Protein AF-A0A831T1G2-F1 (afdb_monomer)

Nearest PDB structures (foldseek):
  2hsb-assembly1_A  TM=7.141E-01  e=9.769E-02  Archaeoglobus fulgidus
  8zah-assembly2_B  TM=4.364E-01  e=3.122E+00  Campylobacter jejuni
  8zak-assembly1_A  TM=3.354E-01  e=1.797E+00  Campylobacter jejuni
  3uun-assembly3_B  TM=2.481E-01  e=8.104E+00  Homo sapiens

Secondary structure (DSSP, 8-state):
-HHHHHHTT-TT----HHHHHHHHHHHHHHHHHHHHHHHH-TT----STTHHHHHHHHHHH-SSHHHHHHHHHHHHHHHHHHHHHH-S--TTHHHHHHHHHHHHHHHHHHHT--

Solvent-accessible surface area (backbone atoms only — not comparable to full-atom values): 6361 Å² total; per-residue (Å²): 110,44,49,60,41,32,75,72,65,39,84,87,39,75,50,56,67,66,60,52,42,31,48,48,32,41,52,40,43,50,54,38,47,56,54,51,37,47,72,76,34,74,90,54,77,74,70,70,99,53,30,72,54,52,51,30,52,52,26,49,70,41,89,50,65,69,44,22,52,50,16,54,51,51,51,52,45,52,53,54,27,50,45,48,75,69,46,96,74,67,88,64,47,72,59,53,29,52,54,44,50,53,51,34,53,55,48,49,54,53,65,74,71,112

Foldseek 3Di:
DLVVCVVVPNPPRDDDPLLVLLVLLQVLLVVLQVLLQCLQCVPDQQDDDCSLVVSLVSLCPDPDPLSNVLSVLSVVSVVLNCCSPPPPDDPPSVVSSVVSNVSSVVSSVSSVVD

Sequence (114 aa):
MKLAKQLAGDKSAHSSEEAKLRSAVSRAYYAAFHKAQKVVFPDRLPEGFGSHREVIDELQRSDDPSRRQIGVEMNRLQGDRKKADYYDSINNLPRMAQDVLISVEELISNLSRL

Radius of gyration: 15.44 Å; Cα contacts (8 Å, |Δi|>4): 104; chains: 1; bounding box: 34×30×40 Å

pLDDT: mean 95.54, std 4.89, range [64.62, 98.75]

Mean predicted aligned error: 3.08 Å

Structure (mmCIF, N/CA/C/O backbone):
data_AF-A0A831T1G2-F1
#
_entry.id   AF-A0A831T1G2-F1
#
loop_
_atom_site.group_PDB
_atom_site.id
_atom_site.type_symbol
_atom_site.label_atom_id
_atom_site.label_alt_id
_atom_site.label_comp_id
_atom_site.label_asym_id
_atom_site.label_entity_id
_atom_site.label_seq_id
_atom_site.pdbx_PDB_ins_code
_atom_site.Cartn_x
_atom_site.Cartn_y
_atom_site.Cartn_z
_atom_site.occupancy
_atom_site.B_iso_or_equiv
_atom_site.auth_seq_id
_atom_site.auth_comp_id
_atom_site.auth_asym_id
_atom_site.auth_atom_id
_atom_site.pdbx_PDB_model_num
ATOM 1 N N . MET A 1 1 ? -16.998 5.908 10.040 1.00 86.62 1 MET A N 1
ATOM 2 C CA . MET A 1 1 ? -17.211 7.358 10.288 1.00 86.62 1 MET A CA 1
ATOM 3 C C . MET A 1 1 ? -16.341 7.966 11.392 1.00 86.62 1 MET A C 1
ATOM 5 O O . MET A 1 1 ? -15.791 9.027 11.138 1.00 86.62 1 MET A O 1
ATOM 9 N N . LYS A 1 2 ? -16.170 7.358 12.582 1.00 96.06 2 LYS A N 1
ATOM 10 C CA . LYS A 1 2 ? -15.369 7.973 13.671 1.00 96.06 2 LYS A CA 1
ATOM 11 C C . LYS A 1 2 ? -13.921 8.295 13.273 1.00 96.06 2 LYS A C 1
ATOM 13 O O . LYS A 1 2 ? -13.479 9.412 13.489 1.00 96.06 2 LYS A O 1
ATOM 18 N N . LEU A 1 3 ? -13.227 7.361 12.616 1.00 96.00 3 LEU A N 1
ATOM 19 C CA . LEU A 1 3 ? -11.870 7.614 12.117 1.00 96.00 3 LEU A CA 1
ATOM 20 C C . LEU A 1 3 ? -11.812 8.754 11.101 1.00 96.00 3 LEU A C 1
ATOM 22 O O . LEU A 1 3 ? -10.943 9.604 11.206 1.00 96.00 3 LEU A O 1
ATOM 26 N N . ALA A 1 4 ? -12.753 8.805 10.158 1.00 96.38 4 ALA A N 1
ATOM 27 C CA . ALA A 1 4 ? -12.798 9.881 9.171 1.00 96.38 4 ALA A CA 1
ATOM 28 C C . ALA A 1 4 ? -12.955 11.260 9.836 1.00 96.38 4 ALA A C 1
ATOM 30 O O . ALA A 1 4 ? -12.232 12.184 9.486 1.00 96.38 4 ALA A O 1
ATOM 31 N N . LYS A 1 5 ? -13.836 11.380 10.841 1.00 97.56 5 LYS A N 1
ATOM 32 C CA . LYS A 1 5 ? -13.984 12.613 11.634 1.00 97.56 5 LYS A CA 1
ATOM 33 C C . LYS A 1 5 ? -12.693 12.970 12.373 1.00 97.56 5 LYS A C 1
ATOM 35 O O . LYS A 1 5 ? -12.247 14.109 12.301 1.00 97.56 5 LYS A O 1
ATOM 40 N N . GLN A 1 6 ? -12.068 11.982 13.015 1.00 96.69 6 GLN A N 1
ATOM 41 C CA . GLN A 1 6 ? -10.814 12.174 13.741 1.00 96.69 6 GLN A CA 1
ATOM 42 C C . GLN A 1 6 ? -9.686 12.661 12.815 1.00 96.69 6 GLN A C 1
ATOM 44 O O . GLN A 1 6 ? -8.994 13.619 13.143 1.00 96.69 6 GLN A O 1
ATOM 49 N N . LEU A 1 7 ? -9.527 12.049 11.635 1.00 95.19 7 LEU A N 1
ATOM 50 C CA . LEU A 1 7 ? -8.547 12.467 10.624 1.00 95.19 7 LEU A CA 1
ATOM 51 C C . LEU A 1 7 ? -8.857 13.853 10.032 1.00 95.19 7 LEU A C 1
ATOM 53 O O . LEU A 1 7 ? -7.938 14.551 9.619 1.00 95.19 7 LEU A O 1
ATOM 57 N N . ALA A 1 8 ? -10.126 14.268 10.021 1.00 96.88 8 ALA A N 1
ATOM 58 C CA . ALA A 1 8 ? -10.557 15.606 9.616 1.00 96.88 8 ALA A CA 1
ATOM 59 C C . ALA A 1 8 ? -10.402 16.672 10.725 1.00 96.88 8 ALA A C 1
ATOM 61 O O . ALA A 1 8 ? -10.808 17.815 10.531 1.00 96.88 8 ALA A O 1
ATOM 62 N N . GLY A 1 9 ? -9.824 16.319 11.880 1.00 95.69 9 GLY A N 1
ATOM 63 C CA . GLY A 1 9 ? -9.513 17.254 12.967 1.00 95.69 9 GLY A CA 1
ATOM 64 C C . GLY A 1 9 ? -10.533 17.303 14.108 1.00 95.69 9 GLY A C 1
ATOM 65 O O . GLY A 1 9 ? -10.336 18.065 15.056 1.00 95.69 9 GLY A O 1
ATOM 66 N N . ASP A 1 10 ? -11.589 16.485 14.076 1.00 96.06 10 ASP A N 1
ATOM 67 C CA . ASP A 1 10 ? -12.520 16.359 15.201 1.00 96.06 10 ASP A CA 1
ATOM 68 C C . ASP A 1 10 ? -11.856 15.604 16.362 1.00 96.06 10 ASP A C 1
ATOM 70 O O . ASP A 1 10 ? -11.806 14.372 16.395 1.00 96.06 10 ASP A O 1
ATOM 74 N N . LYS A 1 11 ? -11.358 16.361 17.342 1.00 92.25 11 LYS A N 1
ATOM 75 C CA . LYS A 1 11 ? -10.682 15.825 18.533 1.00 92.25 11 LYS A CA 1
ATOM 76 C C . LYS A 1 11 ? -11.611 15.034 19.461 1.00 92.25 11 LYS A C 1
ATOM 78 O O . LYS A 1 11 ? -11.111 14.311 20.316 1.00 92.25 11 LYS A O 1
ATOM 83 N N . SER A 1 12 ? -12.932 15.163 19.308 1.00 93.25 12 SER A N 1
ATOM 84 C CA . SER A 1 12 ? -13.921 14.414 20.097 1.00 93.25 12 SER A CA 1
ATOM 85 C C . SER A 1 12 ? -14.221 13.027 19.514 1.00 93.25 12 SER A C 1
ATOM 87 O O . SER A 1 12 ? -14.812 12.168 20.174 1.00 93.25 12 SER A O 1
ATOM 89 N N . ALA A 1 13 ? -13.806 12.773 18.269 1.00 91.81 13 ALA A N 1
ATOM 90 C CA . ALA A 1 13 ? -14.012 11.494 17.619 1.00 91.81 13 ALA A CA 1
ATOM 91 C C . ALA A 1 13 ? -12.940 10.479 18.046 1.00 91.81 13 ALA A C 1
ATOM 93 O O . ALA A 1 13 ? -11.758 10.625 17.745 1.00 91.81 13 ALA A O 1
ATOM 94 N N . HIS A 1 14 ? -13.373 9.389 18.681 1.00 93.06 14 HIS A N 1
ATOM 95 C CA . HIS A 1 14 ? -12.498 8.277 19.056 1.00 93.06 14 HIS A CA 1
ATOM 96 C C . HIS A 1 14 ? -12.697 7.089 18.112 1.00 93.06 14 HIS A C 1
ATOM 98 O O . HIS A 1 14 ? -13.722 6.400 18.154 1.00 93.06 14 HIS A O 1
ATOM 104 N N . SER A 1 15 ? -11.732 6.861 17.222 1.00 94.00 15 SER A N 1
ATOM 105 C CA . SER A 1 15 ? -11.707 5.679 16.355 1.00 94.00 15 SER A CA 1
ATOM 106 C C . SER A 1 15 ? -11.207 4.429 17.076 1.00 94.00 15 SER A C 1
ATOM 108 O O . SER A 1 15 ? -10.370 4.510 17.975 1.00 94.00 15 SER A O 1
ATOM 110 N N . SER A 1 16 ? -11.717 3.264 16.666 1.00 95.69 16 SER A N 1
ATOM 111 C CA . SER A 1 16 ? -11.171 1.982 17.109 1.00 95.69 16 SER A CA 1
ATOM 112 C C . SER A 1 16 ? -9.778 1.764 16.527 1.00 95.69 16 SER A C 1
ATOM 114 O O . SER A 1 16 ? -9.447 2.279 15.456 1.00 95.69 16 SER A O 1
ATOM 116 N N . GLU A 1 17 ? -8.980 0.957 17.219 1.00 96.25 17 GLU A N 1
ATOM 117 C CA . GLU A 1 17 ? -7.644 0.597 16.751 1.00 96.25 17 GLU A CA 1
ATOM 118 C C . GLU A 1 17 ? -7.692 -0.150 15.415 1.00 96.25 17 GLU A C 1
ATOM 120 O O . GLU A 1 17 ? -6.957 0.178 14.489 1.00 96.25 17 GLU A O 1
ATOM 125 N N . GLU A 1 18 ? -8.657 -1.057 15.254 1.00 97.06 18 GLU A N 1
ATOM 126 C CA . GLU A 1 18 ? -8.902 -1.748 13.989 1.00 97.06 18 GLU A CA 1
ATOM 127 C C . GLU A 1 18 ? -9.112 -0.779 12.816 1.00 97.06 18 GLU A C 1
ATOM 129 O O . GLU A 1 18 ? -8.509 -0.953 11.756 1.00 97.06 18 GLU A O 1
ATOM 134 N N . ALA A 1 19 ? -9.930 0.265 12.995 1.00 97.06 19 ALA A N 1
ATOM 135 C CA . ALA A 1 19 ? -10.191 1.223 11.927 1.00 97.06 19 ALA A CA 1
ATOM 136 C C . ALA A 1 19 ? -8.906 1.947 11.501 1.00 97.06 19 ALA A C 1
ATOM 138 O O . ALA A 1 19 ? -8.689 2.157 10.302 1.00 97.06 19 ALA A O 1
ATOM 139 N N . LYS A 1 20 ? -8.059 2.326 12.471 1.00 98.12 20 LYS A N 1
ATOM 140 C CA . LYS A 1 20 ? -6.772 2.985 12.207 1.00 98.12 20 LYS A CA 1
ATOM 141 C C . LYS A 1 20 ? -5.835 2.058 11.443 1.00 98.12 20 LYS A C 1
ATOM 143 O O . LYS A 1 20 ? -5.308 2.469 10.417 1.00 98.12 20 LYS A O 1
ATOM 148 N N . LEU A 1 21 ? -5.680 0.815 11.902 1.00 98.56 21 LEU A N 1
ATOM 149 C CA . LEU A 1 21 ? -4.777 -0.167 11.301 1.00 98.56 21 LEU A CA 1
ATOM 150 C C . LEU A 1 21 ? -5.199 -0.539 9.873 1.00 98.56 21 LEU A C 1
ATOM 152 O O . LEU A 1 21 ? -4.367 -0.507 8.969 1.00 98.56 21 LEU A O 1
ATOM 156 N N . ARG A 1 22 ? -6.494 -0.799 9.634 1.00 98.44 22 ARG A N 1
ATOM 157 C CA . ARG A 1 22 ? -7.018 -1.028 8.273 1.00 98.44 22 ARG A CA 1
ATOM 158 C C . ARG A 1 22 ? -6.744 0.169 7.368 1.00 98.44 22 ARG A C 1
ATOM 160 O O . ARG A 1 22 ? -6.251 0.008 6.257 1.00 98.44 22 ARG A O 1
ATOM 167 N N . SER A 1 23 ? -6.996 1.379 7.867 1.00 98.19 23 SER A N 1
ATOM 168 C CA . SER A 1 23 ? -6.739 2.596 7.093 1.00 98.19 23 SER A CA 1
ATOM 169 C C . SER A 1 23 ? -5.252 2.814 6.823 1.00 98.19 23 SER A C 1
ATOM 171 O O . SER A 1 23 ? -4.911 3.268 5.735 1.00 98.19 23 SER A O 1
ATOM 173 N N . ALA A 1 24 ? -4.368 2.478 7.767 1.00 98.44 24 ALA A N 1
ATOM 174 C CA . ALA A 1 24 ? -2.923 2.546 7.577 1.00 98.44 24 ALA A CA 1
ATOM 175 C C . ALA A 1 24 ? -2.471 1.621 6.438 1.00 98.44 24 ALA A C 1
ATOM 177 O O . ALA A 1 24 ? -1.796 2.091 5.525 1.00 98.44 24 ALA A O 1
ATOM 178 N N . VAL A 1 25 ? -2.928 0.360 6.425 1.00 98.75 25 VAL A N 1
ATOM 179 C CA . VAL A 1 25 ? -2.653 -0.598 5.337 1.00 98.75 25 VAL A CA 1
ATOM 180 C C . VAL A 1 25 ? -3.095 -0.034 3.986 1.00 98.75 25 VAL A C 1
ATOM 182 O O . VAL A 1 25 ? -2.306 0.018 3.041 1.00 98.75 25 VAL A O 1
ATOM 185 N N . SER A 1 26 ? -4.338 0.444 3.888 1.00 98.19 26 SER A N 1
ATOM 186 C CA . SER A 1 26 ? -4.871 0.939 2.617 1.00 98.19 26 SER A CA 1
ATOM 187 C C . SER A 1 26 ? -4.138 2.189 2.133 1.00 98.19 26 SER A C 1
ATOM 189 O O . SER A 1 26 ? -3.799 2.287 0.954 1.00 98.19 26 SER A O 1
ATOM 191 N N . ARG A 1 27 ? -3.841 3.141 3.026 1.00 98.31 27 ARG A N 1
ATOM 192 C CA . ARG A 1 27 ? -3.121 4.373 2.664 1.00 98.31 27 ARG A CA 1
ATOM 193 C C . ARG A 1 27 ? -1.668 4.111 2.280 1.00 98.31 27 ARG A C 1
ATOM 195 O O . ARG A 1 27 ? -1.213 4.707 1.306 1.00 98.31 27 ARG A O 1
ATOM 202 N N . ALA A 1 28 ? -0.987 3.199 2.969 1.00 98.56 28 ALA A N 1
ATOM 203 C CA . ALA A 1 28 ? 0.365 2.779 2.615 1.00 98.56 28 ALA A CA 1
ATOM 204 C C . ALA A 1 28 ? 0.397 2.138 1.216 1.00 98.56 28 ALA A C 1
ATOM 206 O O . ALA A 1 28 ? 1.187 2.545 0.364 1.00 98.56 28 ALA A O 1
ATOM 207 N N . TYR A 1 29 ? -0.539 1.228 0.921 1.00 98.50 29 TYR A N 1
ATOM 208 C CA . TYR A 1 29 ? -0.662 0.641 -0.415 1.00 98.50 29 TYR A CA 1
ATOM 209 C C . TYR A 1 29 ? -0.871 1.695 -1.510 1.00 98.50 29 TYR A C 1
ATOM 211 O O . TYR A 1 29 ? -0.211 1.642 -2.546 1.00 98.50 29 TYR A O 1
ATOM 219 N N . TYR A 1 30 ? -1.773 2.663 -1.307 1.00 97.81 30 TYR A N 1
ATOM 220 C CA . TYR A 1 30 ? -2.000 3.704 -2.313 1.00 97.81 30 TYR A CA 1
ATOM 221 C C . TYR A 1 30 ? -0.768 4.594 -2.522 1.00 97.81 30 TYR A C 1
ATOM 223 O O . TYR A 1 30 ? -0.497 4.975 -3.659 1.00 97.81 30 TYR A O 1
ATOM 231 N N . ALA A 1 31 ? 0.009 4.882 -1.473 1.00 97.81 31 ALA A N 1
ATOM 232 C CA . ALA A 1 31 ? 1.270 5.609 -1.609 1.00 97.81 31 ALA A CA 1
ATOM 233 C C . ALA A 1 31 ? 2.270 4.851 -2.504 1.00 97.81 31 ALA A C 1
ATOM 235 O O . ALA A 1 31 ? 2.792 5.426 -3.463 1.00 97.81 31 ALA A O 1
ATOM 236 N N . ALA A 1 32 ? 2.466 3.550 -2.253 1.00 97.94 32 ALA A N 1
ATOM 237 C CA . ALA A 1 32 ? 3.295 2.688 -3.098 1.00 97.94 32 ALA A CA 1
ATOM 238 C C . ALA A 1 32 ? 2.765 2.615 -4.539 1.00 97.94 32 ALA A C 1
ATOM 240 O O . ALA A 1 32 ? 3.526 2.782 -5.492 1.00 97.94 32 ALA A O 1
ATOM 241 N N . PHE A 1 33 ? 1.452 2.438 -4.710 1.00 97.19 33 PHE A N 1
ATOM 242 C CA . PHE A 1 33 ? 0.814 2.362 -6.022 1.00 97.19 33 PHE A CA 1
ATOM 243 C C . PHE A 1 33 ? 1.016 3.626 -6.852 1.00 97.19 33 PHE A C 1
ATOM 245 O O . PHE A 1 33 ? 1.425 3.518 -8.002 1.00 97.19 33 PHE A O 1
ATOM 252 N N . HIS A 1 34 ? 0.780 4.813 -6.293 1.00 95.50 34 HIS A N 1
ATOM 253 C CA . HIS A 1 34 ? 0.967 6.058 -7.040 1.00 95.50 34 HIS A CA 1
ATOM 254 C C . HIS A 1 34 ? 2.428 6.277 -7.439 1.00 95.50 34 HIS A C 1
ATOM 256 O O . HIS A 1 34 ? 2.704 6.729 -8.551 1.00 95.50 34 HIS A O 1
ATOM 262 N N . LYS A 1 35 ? 3.377 5.915 -6.566 1.00 96.50 35 LYS A N 1
ATOM 263 C CA . LYS A 1 35 ? 4.804 5.976 -6.897 1.00 96.50 35 LYS A CA 1
ATOM 264 C C . LYS A 1 35 ? 5.150 5.002 -8.029 1.00 96.50 35 LYS A C 1
ATOM 266 O O . LYS A 1 35 ? 5.779 5.418 -8.997 1.00 96.50 35 LYS A O 1
ATOM 271 N N . ALA A 1 36 ? 4.702 3.750 -7.938 1.00 96.50 36 ALA A N 1
ATOM 272 C CA . ALA A 1 36 ? 4.914 2.731 -8.965 1.00 96.50 36 ALA A CA 1
ATOM 273 C C . ALA A 1 36 ? 4.284 3.137 -10.304 1.00 96.50 36 ALA A C 1
ATOM 275 O O . ALA A 1 36 ? 4.947 3.094 -11.334 1.00 96.50 36 ALA A O 1
ATOM 276 N N . GLN A 1 37 ? 3.035 3.607 -10.285 1.00 95.75 37 GLN A N 1
ATOM 277 C CA . GLN A 1 37 ? 2.316 4.084 -11.464 1.00 95.75 37 GLN A CA 1
ATOM 278 C C . GLN A 1 37 ? 3.105 5.171 -12.195 1.00 95.75 37 GLN A C 1
ATOM 280 O O . GLN A 1 37 ? 3.246 5.090 -13.407 1.00 95.75 37 GLN A O 1
ATOM 285 N N . LYS A 1 38 ? 3.667 6.145 -11.467 1.00 94.25 38 LYS A N 1
ATOM 286 C CA . LYS A 1 38 ? 4.462 7.226 -12.064 1.00 94.25 38 LYS A CA 1
ATOM 287 C C . LYS A 1 38 ? 5.775 6.739 -12.688 1.00 94.25 38 LYS A C 1
ATOM 289 O O . LYS A 1 38 ? 6.227 7.323 -13.665 1.00 94.25 38 LYS A O 1
ATOM 294 N N . VAL A 1 39 ? 6.395 5.702 -12.123 1.00 94.31 39 VAL A N 1
ATOM 295 C CA . VAL A 1 39 ? 7.622 5.096 -12.675 1.00 94.31 39 VAL A CA 1
ATOM 296 C C . VAL A 1 39 ? 7.322 4.299 -13.943 1.00 94.31 39 VAL A C 1
ATOM 298 O O . VAL A 1 39 ? 8.090 4.335 -14.899 1.00 94.31 39 VAL A O 1
ATOM 301 N N . VAL A 1 40 ? 6.209 3.570 -13.944 1.00 94.81 40 VAL A N 1
ATOM 302 C CA . VAL A 1 40 ? 5.829 2.666 -15.032 1.00 94.81 40 VAL A CA 1
ATOM 303 C C . VAL A 1 40 ? 5.188 3.419 -16.200 1.00 94.81 40 VAL A C 1
ATOM 305 O O . VAL A 1 40 ? 5.471 3.135 -17.360 1.00 94.81 40 VAL A O 1
ATOM 308 N N . PHE A 1 41 ? 4.341 4.398 -15.896 1.00 94.44 41 PHE A N 1
ATOM 309 C CA . PHE A 1 41 ? 3.585 5.183 -16.865 1.00 94.44 41 PHE A CA 1
ATOM 310 C C . PHE A 1 41 ? 3.803 6.681 -16.599 1.00 94.44 41 PHE A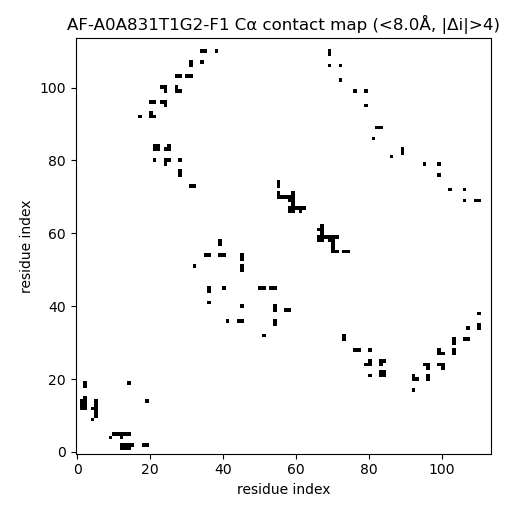 C 1
ATOM 312 O O . PHE A 1 41 ? 2.920 7.351 -16.066 1.00 94.44 41 PHE A O 1
ATOM 319 N N . PRO A 1 42 ? 4.983 7.232 -16.938 1.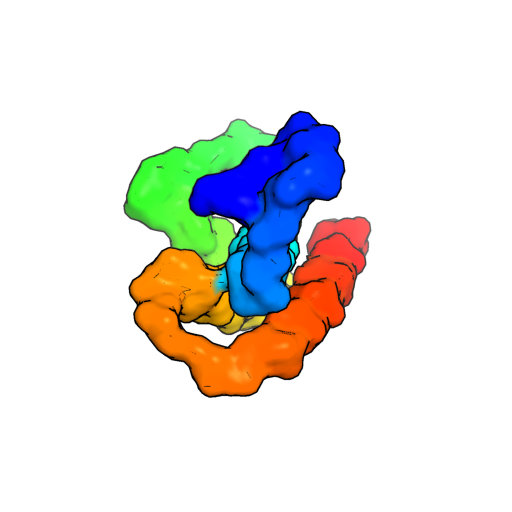00 92.75 42 PRO A N 1
ATOM 320 C CA . PRO A 1 42 ? 5.284 8.642 -16.684 1.00 92.75 42 PRO A CA 1
ATOM 321 C C . PRO A 1 42 ? 4.374 9.596 -17.473 1.00 92.75 42 PRO A C 1
ATOM 323 O O . PRO A 1 42 ? 4.051 10.676 -16.980 1.00 92.75 42 PRO A O 1
ATOM 326 N N . ASP A 1 43 ? 3.920 9.168 -18.655 1.00 93.31 43 ASP A N 1
ATOM 327 C CA . ASP A 1 43 ? 3.191 10.011 -19.610 1.00 93.31 43 ASP A CA 1
ATOM 328 C C . ASP A 1 43 ? 1.679 9.742 -19.649 1.00 93.31 43 ASP A C 1
ATOM 330 O O . ASP A 1 43 ? 0.951 10.377 -20.412 1.00 93.31 43 ASP A O 1
ATOM 334 N N . ARG A 1 44 ? 1.176 8.788 -18.854 1.00 90.94 44 ARG A N 1
ATOM 335 C CA . ARG A 1 44 ? -0.260 8.478 -18.803 1.00 90.94 44 ARG A CA 1
ATOM 336 C C . ARG A 1 44 ? -0.694 7.941 -17.452 1.00 90.94 44 ARG A C 1
ATOM 338 O O . ARG A 1 44 ? 0.081 7.330 -16.727 1.00 90.94 44 ARG A O 1
ATOM 345 N N . LEU A 1 45 ? -1.981 8.077 -17.160 1.00 86.50 45 LEU A N 1
ATOM 346 C CA . LEU A 1 45 ? -2.603 7.433 -16.012 1.00 86.50 45 LEU A CA 1
ATOM 347 C C . LEU A 1 45 ? -3.408 6.223 -16.495 1.00 86.50 45 LEU A C 1
ATOM 349 O O . LEU A 1 45 ? -4.329 6.385 -17.289 1.00 86.50 45 LEU A O 1
ATOM 353 N N . PRO A 1 46 ? -3.076 5.002 -16.046 1.00 82.19 46 PRO A N 1
ATOM 354 C CA . PRO A 1 46 ? -3.981 3.867 -16.148 1.00 82.19 46 PRO A CA 1
ATOM 355 C C . PRO A 1 46 ? -5.330 4.194 -15.502 1.00 82.19 46 PRO A C 1
ATOM 357 O O . PRO A 1 46 ? -5.393 4.481 -14.302 1.00 82.19 46 PRO A O 1
ATOM 360 N N . GLU A 1 47 ? -6.403 4.133 -16.284 1.00 79.19 47 GLU A N 1
ATOM 361 C CA . GLU A 1 47 ? -7.764 4.438 -15.843 1.00 79.19 47 GLU A CA 1
ATOM 362 C C . GLU A 1 47 ? -8.646 3.183 -15.810 1.00 79.19 47 GLU A C 1
ATOM 364 O O . GLU A 1 47 ? -8.399 2.189 -16.491 1.00 79.19 47 GLU A O 1
ATOM 369 N N . GLY A 1 48 ? -9.704 3.235 -15.000 1.00 78.62 48 GLY A N 1
ATOM 370 C CA . GLY A 1 48 ? -10.740 2.205 -14.963 1.00 78.62 48 GLY A CA 1
ATOM 371 C C . GLY A 1 48 ? -10.444 0.984 -14.086 1.00 78.62 48 GLY A C 1
ATOM 372 O O . GLY A 1 48 ? -9.450 0.893 -13.356 1.00 78.62 48 GLY A O 1
ATOM 373 N N . PHE A 1 49 ? -11.382 0.034 -14.134 1.00 64.62 49 PHE A N 1
ATOM 374 C CA . PHE A 1 49 ? -11.331 -1.223 -13.392 1.00 64.62 49 PHE A CA 1
ATOM 375 C C . PHE A 1 49 ? -10.211 -2.115 -13.946 1.00 64.62 49 PHE A C 1
ATOM 377 O O . PHE A 1 49 ? -10.414 -2.875 -14.883 1.00 64.62 49 PHE A O 1
ATOM 384 N N . GLY A 1 50 ? -9.012 -2.011 -13.372 1.00 80.25 50 GLY A N 1
ATOM 385 C CA . GLY A 1 50 ? -7.847 -2.789 -13.813 1.00 80.25 50 GLY A CA 1
ATOM 386 C C . GLY A 1 50 ? -6.517 -2.049 -13.719 1.00 80.25 50 GLY A C 1
ATOM 387 O O . GLY A 1 50 ? -5.477 -2.702 -13.706 1.00 80.25 50 GLY A O 1
ATOM 388 N N . SER A 1 51 ? -6.545 -0.726 -13.543 1.00 86.81 51 SER A N 1
ATOM 389 C CA . SER A 1 51 ? -5.357 0.139 -13.455 1.00 86.81 51 SER A CA 1
ATOM 390 C C . SER A 1 51 ? -4.288 -0.367 -12.478 1.00 86.81 51 SER A C 1
ATOM 392 O O . SER A 1 51 ? -3.096 -0.360 -12.779 1.00 86.81 51 SER A O 1
ATOM 394 N N . HIS A 1 52 ? -4.703 -0.888 -11.320 1.00 94.56 52 HIS A N 1
ATOM 395 C CA . HIS A 1 52 ? -3.780 -1.466 -10.344 1.00 94.56 52 HIS A CA 1
ATOM 396 C C . HIS A 1 52 ? -3.069 -2.724 -10.845 1.00 94.56 52 HIS A C 1
ATOM 398 O O . HIS A 1 52 ? -1.894 -2.918 -10.548 1.00 94.56 52 HIS A O 1
ATOM 404 N N . ARG A 1 53 ? -3.786 -3.593 -11.565 1.00 95.38 53 ARG A N 1
ATOM 405 C CA . ARG A 1 53 ? -3.217 -4.822 -12.122 1.00 95.38 53 ARG A CA 1
ATOM 406 C C . ARG A 1 53 ? -2.271 -4.501 -13.267 1.00 95.38 53 ARG A C 1
ATOM 408 O O . ARG A 1 53 ? -1.213 -5.098 -13.336 1.00 95.38 53 ARG A O 1
ATOM 415 N N . GLU A 1 54 ? -2.616 -3.529 -14.102 1.00 96.12 54 GLU A N 1
ATOM 416 C CA . GLU A 1 54 ? -1.775 -3.097 -15.218 1.00 96.12 54 GLU A CA 1
ATOM 417 C C . GLU A 1 54 ? -0.385 -2.632 -14.750 1.00 96.12 54 GLU A C 1
ATOM 419 O O . GLU A 1 54 ? 0.619 -3.112 -15.263 1.00 96.12 54 GLU A O 1
ATOM 424 N N . VAL A 1 55 ? -0.313 -1.780 -13.717 1.00 96.69 55 VAL A N 1
ATOM 425 C CA . VAL A 1 55 ? 0.971 -1.336 -13.130 1.00 96.69 55 VAL A CA 1
ATOM 426 C C . VAL A 1 55 ? 1.789 -2.513 -12.588 1.00 96.69 55 VAL A C 1
ATOM 428 O O . VAL A 1 55 ? 3.004 -2.558 -12.762 1.00 96.69 55 VAL A O 1
ATOM 431 N N . ILE A 1 56 ? 1.132 -3.463 -11.918 1.00 97.69 56 ILE A N 1
ATOM 432 C CA . ILE A 1 56 ? 1.791 -4.637 -11.326 1.00 97.69 56 ILE A CA 1
ATOM 433 C C . ILE A 1 56 ? 2.321 -5.569 -12.416 1.00 97.69 56 ILE A C 1
ATOM 435 O O . ILE A 1 56 ? 3.473 -5.992 -12.351 1.00 97.69 56 ILE A O 1
ATOM 439 N N . ASP A 1 57 ? 1.491 -5.871 -13.408 1.00 97.25 57 ASP A N 1
ATOM 440 C CA . ASP A 1 57 ? 1.828 -6.743 -14.526 1.00 97.25 57 ASP A CA 1
ATOM 441 C C . ASP A 1 57 ? 3.018 -6.182 -15.322 1.00 97.25 57 ASP A C 1
ATOM 443 O O . ASP A 1 57 ? 3.914 -6.937 -15.693 1.00 97.25 57 ASP A O 1
ATOM 447 N N . GLU A 1 58 ? 3.060 -4.868 -15.547 1.00 97.00 58 GLU A N 1
ATOM 448 C CA . GLU A 1 58 ? 4.166 -4.210 -16.251 1.00 97.00 58 GLU A CA 1
ATOM 449 C C . GLU A 1 58 ? 5.488 -4.321 -15.474 1.00 97.00 58 GLU A C 1
ATOM 451 O O . GLU A 1 58 ? 6.520 -4.688 -16.034 1.00 97.00 58 GLU A O 1
ATOM 456 N N . LEU A 1 59 ? 5.457 -4.116 -14.152 1.00 97.38 59 LEU A N 1
ATOM 457 C CA . LEU A 1 59 ? 6.628 -4.342 -13.297 1.00 97.38 59 LEU A CA 1
ATOM 458 C C . LEU A 1 59 ? 7.093 -5.804 -13.332 1.00 97.38 59 LEU A C 1
ATOM 460 O O . LEU A 1 59 ? 8.290 -6.067 -13.416 1.00 97.38 59 LEU A O 1
ATOM 464 N N . GLN A 1 60 ? 6.162 -6.760 -13.290 1.00 98.19 60 GLN A N 1
ATOM 465 C CA . GLN A 1 60 ? 6.472 -8.194 -13.280 1.00 98.19 60 GLN A CA 1
ATOM 466 C C . GLN A 1 60 ? 7.017 -8.717 -14.615 1.00 98.19 60 GLN A C 1
ATOM 468 O O . GLN A 1 60 ? 7.772 -9.690 -14.614 1.00 98.19 60 GLN A O 1
ATOM 473 N N . ARG A 1 61 ? 6.651 -8.092 -15.740 1.00 97.81 61 ARG A N 1
ATOM 474 C CA . ARG A 1 61 ? 7.133 -8.458 -17.083 1.00 97.81 61 ARG A CA 1
ATOM 475 C C . ARG A 1 61 ? 8.452 -7.790 -17.471 1.00 97.81 61 ARG A C 1
ATOM 477 O O . ARG A 1 61 ? 9.023 -8.161 -18.488 1.00 97.81 61 ARG A O 1
ATOM 484 N N . SER A 1 62 ? 8.938 -6.838 -16.678 1.00 97.00 62 SER A N 1
ATOM 485 C CA . SER A 1 62 ? 10.194 -6.130 -16.930 1.00 97.00 62 SER A CA 1
ATOM 486 C C . SER A 1 62 ? 11.406 -7.071 -17.002 1.00 97.00 62 SER A C 1
ATOM 488 O O . SER A 1 62 ? 11.540 -7.989 -16.191 1.00 97.00 62 SER A O 1
ATOM 490 N N . ASP A 1 6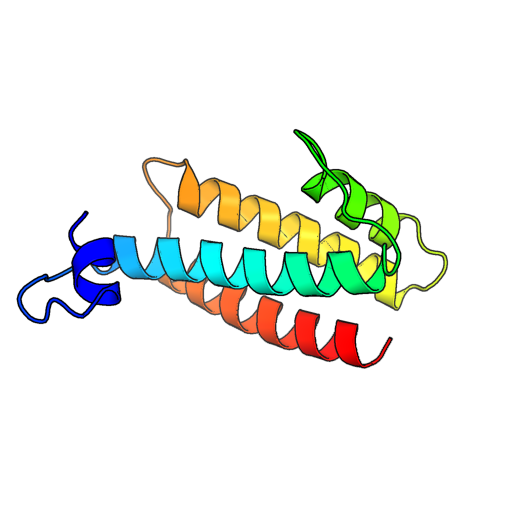3 ? 12.359 -6.786 -17.893 1.00 97.00 63 ASP A N 1
ATOM 491 C CA . ASP A 1 63 ? 13.645 -7.497 -17.955 1.00 97.00 63 ASP A CA 1
ATOM 492 C C . ASP A 1 63 ? 14.577 -7.147 -16.781 1.00 97.00 63 ASP A C 1
ATOM 494 O O . ASP A 1 63 ? 15.395 -7.974 -16.370 1.00 97.00 63 ASP A O 1
ATOM 498 N N . ASP A 1 64 ? 14.396 -5.975 -16.163 1.00 96.50 64 ASP A N 1
ATOM 499 C CA . ASP A 1 64 ? 15.078 -5.589 -14.922 1.00 96.50 64 ASP A CA 1
ATOM 500 C C . ASP A 1 64 ? 14.581 -6.436 -13.724 1.00 96.50 64 ASP A C 1
ATOM 502 O O . ASP A 1 64 ? 13.405 -6.329 -13.346 1.00 96.50 64 ASP A O 1
ATOM 506 N N . PRO A 1 65 ? 15.454 -7.247 -13.086 1.00 96.50 65 PRO A N 1
ATOM 507 C CA . PRO A 1 65 ? 15.104 -8.039 -11.908 1.00 96.50 65 PRO A CA 1
ATOM 508 C C . PRO A 1 65 ? 14.556 -7.210 -10.741 1.00 96.50 65 PRO A C 1
ATOM 510 O O . PRO A 1 65 ? 13.676 -7.684 -10.020 1.00 96.50 65 PRO A O 1
ATOM 513 N N . SER A 1 66 ? 15.034 -5.975 -10.569 1.00 95.88 66 SER A N 1
ATOM 514 C CA . SER A 1 66 ? 14.615 -5.073 -9.491 1.00 95.88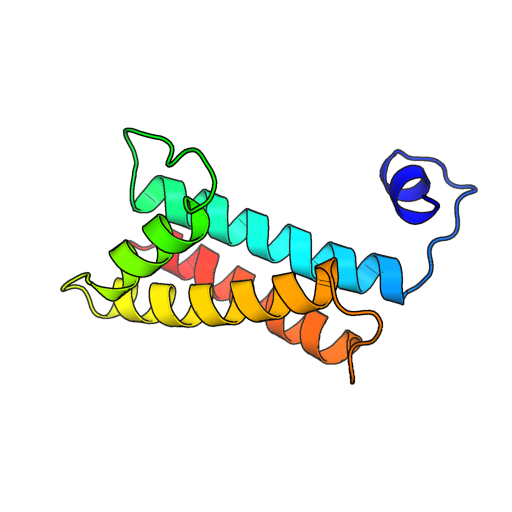 66 SER A CA 1
ATOM 515 C C . SER A 1 66 ? 13.150 -4.680 -9.662 1.00 95.88 66 SER A C 1
ATOM 517 O O . SER A 1 66 ? 12.359 -4.771 -8.722 1.00 95.88 66 SER A O 1
ATOM 519 N N . ARG A 1 67 ? 12.752 -4.327 -10.892 1.00 97.44 67 ARG A N 1
ATOM 520 C CA . ARG A 1 67 ? 11.353 -4.035 -11.240 1.00 97.44 67 ARG A CA 1
ATOM 521 C C . ARG A 1 67 ? 10.453 -5.251 -11.044 1.00 97.44 67 ARG A C 1
ATOM 523 O O . ARG A 1 67 ? 9.383 -5.108 -10.453 1.00 97.44 67 ARG A O 1
ATOM 530 N N . ARG A 1 68 ? 10.899 -6.450 -11.442 1.00 97.75 68 ARG A N 1
ATOM 531 C CA . ARG A 1 68 ? 10.122 -7.683 -11.214 1.00 97.75 68 ARG A CA 1
ATOM 532 C C . ARG A 1 68 ? 9.879 -7.946 -9.737 1.00 97.75 68 ARG A C 1
ATOM 534 O O . ARG A 1 68 ? 8.749 -8.250 -9.356 1.00 97.75 68 ARG A O 1
ATOM 541 N N . GLN A 1 69 ? 10.911 -7.791 -8.908 1.00 97.44 69 GLN A N 1
ATOM 542 C CA . GLN A 1 69 ? 10.793 -7.971 -7.463 1.00 97.44 69 GLN A CA 1
ATOM 543 C C . GLN A 1 69 ? 9.782 -6.988 -6.856 1.00 97.44 69 GLN A C 1
ATOM 545 O O . GLN A 1 69 ? 8.910 -7.401 -6.090 1.00 97.44 69 GLN A O 1
ATOM 550 N N . ILE A 1 70 ? 9.830 -5.717 -7.267 1.00 97.81 70 ILE A N 1
ATOM 551 C CA . ILE A 1 70 ? 8.845 -4.703 -6.862 1.00 97.81 70 ILE A CA 1
ATOM 552 C C . ILE A 1 70 ? 7.433 -5.112 -7.307 1.00 97.81 70 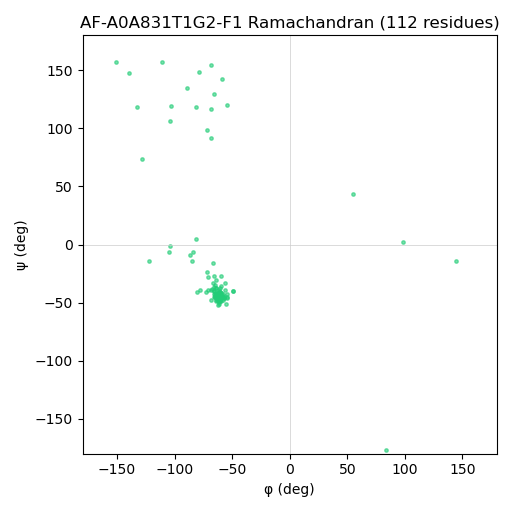ILE A C 1
ATOM 554 O O . ILE A 1 70 ? 6.484 -4.994 -6.535 1.00 97.81 70 ILE A O 1
ATOM 558 N N . GLY A 1 71 ? 7.270 -5.643 -8.521 1.00 97.94 71 GLY A N 1
ATOM 559 C CA . GLY A 1 71 ? 5.985 -6.145 -9.012 1.00 97.94 71 GLY A CA 1
ATOM 560 C C . GLY A 1 71 ? 5.419 -7.305 -8.179 1.00 97.94 71 GLY A C 1
ATOM 561 O O . GLY A 1 71 ? 4.212 -7.365 -7.927 1.00 97.94 71 GLY A O 1
ATOM 562 N N . VAL A 1 72 ? 6.265 -8.226 -7.711 1.00 98.19 72 VAL A N 1
ATOM 563 C CA . VAL A 1 72 ? 5.855 -9.318 -6.805 1.00 98.19 72 VAL A CA 1
ATOM 564 C C . VAL A 1 72 ? 5.394 -8.761 -5.456 1.00 98.19 72 VAL A C 1
ATOM 566 O O . VAL A 1 72 ? 4.332 -9.144 -4.957 1.00 98.19 72 VAL A O 1
ATOM 569 N N . GLU A 1 73 ? 6.148 -7.823 -4.887 1.00 98.06 73 GLU A N 1
ATOM 570 C CA . GLU A 1 73 ? 5.812 -7.194 -3.609 1.00 98.06 73 GLU A CA 1
ATOM 571 C C . GLU A 1 73 ? 4.520 -6.368 -3.691 1.00 98.06 73 GLU A C 1
ATOM 573 O O . GLU A 1 73 ? 3.622 -6.527 -2.862 1.00 98.06 73 GLU A O 1
ATOM 578 N N . MET A 1 74 ? 4.355 -5.572 -4.750 1.00 98.00 74 MET A N 1
ATOM 579 C CA . MET A 1 74 ? 3.129 -4.818 -5.023 1.00 98.00 74 MET A CA 1
ATOM 580 C C . MET A 1 74 ? 1.888 -5.717 -5.091 1.00 98.00 74 MET A C 1
ATOM 582 O O . MET A 1 74 ? 0.819 -5.337 -4.602 1.00 98.00 74 MET A O 1
ATOM 586 N N . ASN A 1 75 ? 2.010 -6.911 -5.680 1.00 98.25 75 ASN A N 1
ATOM 587 C CA . ASN A 1 75 ? 0.911 -7.873 -5.746 1.00 98.25 75 ASN A CA 1
ATOM 588 C C . ASN A 1 75 ? 0.511 -8.376 -4.350 1.00 98.25 75 ASN A C 1
ATOM 590 O O . ASN A 1 75 ? -0.678 -8.442 -4.029 1.00 98.25 75 ASN A O 1
ATOM 594 N N . ARG A 1 76 ? 1.496 -8.661 -3.487 1.00 98.19 76 ARG A N 1
ATOM 595 C CA . ARG A 1 76 ? 1.249 -9.026 -2.085 1.00 98.19 76 ARG A CA 1
ATOM 596 C C . ARG A 1 76 ? 0.551 -7.891 -1.331 1.00 98.19 76 ARG A C 1
ATOM 598 O O . ARG A 1 76 ? -0.494 -8.126 -0.724 1.00 98.19 76 ARG A O 1
ATOM 605 N N . LEU A 1 77 ? 1.068 -6.666 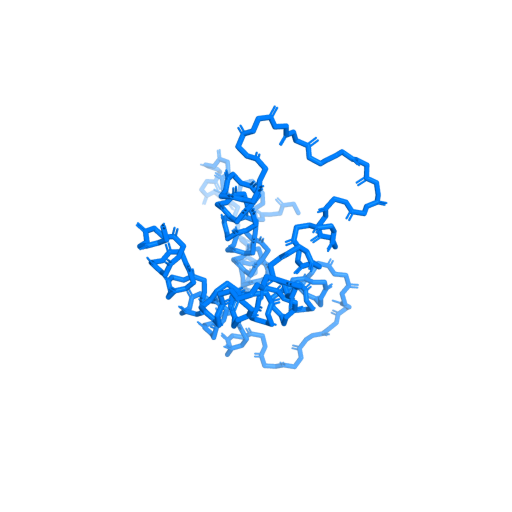-1.435 1.0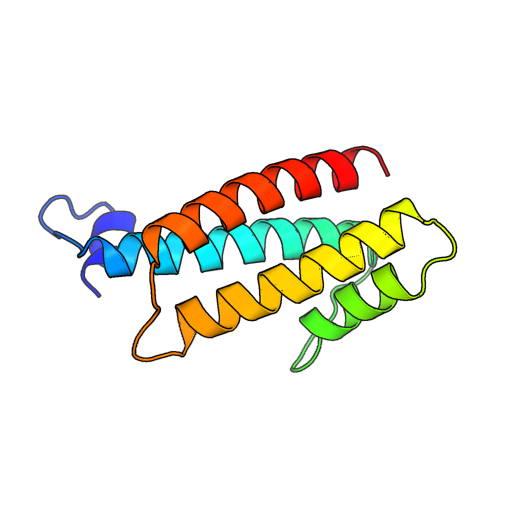0 98.44 77 LEU A N 1
ATOM 606 C CA . LEU A 1 77 ? 0.497 -5.485 -0.777 1.00 98.44 77 LEU A CA 1
ATOM 607 C C . LEU A 1 77 ? -0.937 -5.194 -1.245 1.00 98.44 77 LEU A C 1
ATOM 609 O O . LEU A 1 77 ? -1.790 -4.831 -0.435 1.00 98.44 77 LEU A O 1
ATOM 613 N N . GLN A 1 78 ? -1.244 -5.407 -2.532 1.00 98.00 78 GLN A N 1
ATOM 614 C CA . GLN A 1 78 ? -2.617 -5.302 -3.033 1.00 98.00 78 GLN A CA 1
ATOM 615 C C . GLN A 1 78 ? -3.541 -6.315 -2.345 1.00 98.00 78 GLN A C 1
ATOM 617 O O . GLN A 1 78 ? -4.680 -5.980 -2.011 1.00 98.00 78 GLN A O 1
ATOM 622 N N . GLY A 1 79 ? -3.070 -7.546 -2.141 1.00 97.94 79 GLY A N 1
ATOM 623 C CA . GLY A 1 79 ? -3.806 -8.579 -1.416 1.00 97.94 79 GLY A CA 1
ATOM 624 C C . GLY A 1 79 ? -4.112 -8.172 0.026 1.00 97.94 79 GLY A C 1
ATOM 625 O O . GLY A 1 79 ? -5.261 -8.270 0.455 1.00 97.94 79 GLY A O 1
ATOM 626 N N . ASP A 1 80 ? -3.122 -7.657 0.755 1.00 98.38 80 ASP A N 1
ATOM 627 C CA . ASP A 1 80 ? -3.311 -7.223 2.144 1.00 98.38 80 ASP A CA 1
ATOM 628 C C . ASP A 1 80 ? -4.228 -5.996 2.249 1.00 98.38 80 ASP A C 1
ATOM 630 O O . ASP A 1 80 ? -5.126 -5.969 3.092 1.00 98.38 80 ASP A O 1
ATOM 634 N N . ARG A 1 81 ? -4.124 -5.044 1.315 1.00 98.12 81 ARG A N 1
ATOM 635 C CA . ARG A 1 81 ? -5.075 -3.929 1.208 1.00 98.12 81 ARG A CA 1
ATOM 636 C C . ARG A 1 81 ? -6.499 -4.395 0.903 1.00 98.12 81 ARG A C 1
ATOM 638 O O . ARG A 1 81 ? -7.437 -3.894 1.513 1.00 98.12 81 ARG A O 1
ATOM 645 N N . LYS A 1 82 ? -6.694 -5.374 0.010 1.00 97.62 82 LYS A N 1
ATOM 646 C CA . LYS A 1 82 ? -8.028 -5.952 -0.251 1.00 97.62 82 LYS A CA 1
ATOM 647 C C . LYS A 1 82 ? -8.629 -6.579 1.009 1.00 97.62 82 LYS A C 1
ATOM 649 O O . LYS A 1 82 ? -9.817 -6.392 1.255 1.00 97.62 82 LYS A O 1
ATOM 654 N N . LYS A 1 83 ? -7.825 -7.279 1.819 1.00 98.06 83 LYS A N 1
ATOM 655 C CA . LYS A 1 83 ? -8.280 -7.799 3.120 1.00 98.06 83 LYS A CA 1
ATOM 656 C C . LYS A 1 83 ? -8.684 -6.648 4.042 1.00 98.06 83 LYS A C 1
ATOM 658 O O . LYS A 1 83 ? -9.803 -6.650 4.545 1.00 98.06 83 LYS A O 1
ATOM 663 N N . ALA A 1 84 ? -7.809 -5.652 4.214 1.00 97.69 84 ALA A N 1
ATOM 664 C CA . ALA A 1 84 ? -8.053 -4.478 5.056 1.00 97.69 84 ALA A CA 1
ATOM 665 C C . ALA A 1 84 ? -9.352 -3.740 4.698 1.00 97.69 84 ALA A C 1
ATOM 667 O O . ALA A 1 84 ? -10.105 -3.381 5.606 1.00 97.69 84 ALA A O 1
ATOM 668 N N . ASP A 1 85 ? -9.625 -3.574 3.402 1.00 96.81 85 ASP A N 1
ATOM 669 C CA . ASP A 1 85 ? -10.785 -2.839 2.893 1.00 96.81 85 ASP A CA 1
ATOM 670 C C . ASP A 1 85 ? -12.097 -3.636 2.957 1.00 96.81 85 ASP A C 1
ATOM 672 O O . ASP A 1 85 ? -13.142 -3.048 3.233 1.00 96.81 85 ASP A O 1
ATOM 676 N N . TYR A 1 86 ? -12.069 -4.945 2.672 1.00 96.25 86 TYR A N 1
ATOM 677 C CA . TYR A 1 86 ? -13.292 -5.693 2.343 1.00 96.25 86 TYR A CA 1
ATOM 678 C C . TYR A 1 86 ? -13.593 -6.893 3.240 1.00 96.25 86 TYR A C 1
ATOM 680 O O . TYR A 1 86 ? -14.698 -7.418 3.164 1.00 96.25 86 TYR A O 1
ATOM 688 N N . TYR A 1 87 ? -12.643 -7.376 4.044 1.00 97.44 87 TYR A N 1
ATOM 689 C CA . TYR A 1 87 ? -12.882 -8.569 4.860 1.00 97.44 87 TYR A CA 1
ATOM 690 C C . TYR A 1 87 ? -13.474 -8.177 6.210 1.00 97.44 87 TYR A C 1
ATOM 692 O O . TYR A 1 87 ? -12.941 -7.291 6.886 1.00 97.44 87 TYR A O 1
ATOM 700 N N . ASP A 1 88 ? -14.509 -8.896 6.641 1.00 96.00 88 ASP A N 1
ATOM 701 C CA . ASP A 1 88 ? -15.176 -8.657 7.927 1.00 96.00 88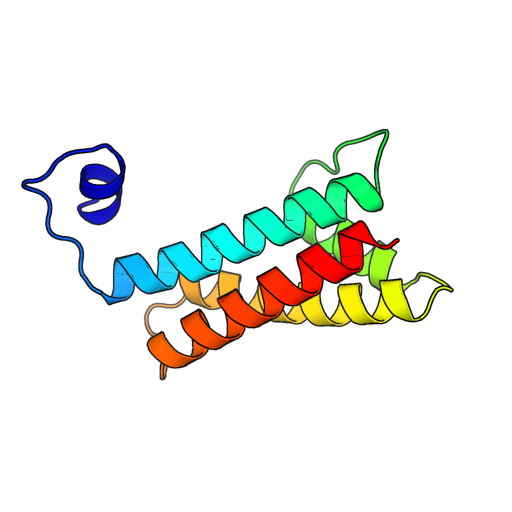 ASP A CA 1
ATOM 702 C C . ASP A 1 88 ? -14.217 -8.806 9.112 1.00 96.00 88 ASP A C 1
ATOM 704 O O . ASP A 1 88 ? -14.274 -8.037 10.068 1.00 96.00 88 ASP A O 1
ATOM 708 N N . SER A 1 89 ? -13.276 -9.748 9.033 1.00 94.44 89 SER A N 1
ATOM 709 C CA . SER A 1 89 ? -12.274 -9.986 10.069 1.00 94.44 89 SER A CA 1
ATOM 710 C C . SER A 1 89 ? -10.896 -10.271 9.475 1.00 94.44 89 SER A C 1
ATOM 712 O O . SER A 1 89 ? -10.753 -10.822 8.382 1.00 94.44 89 SER A O 1
ATOM 714 N N . ILE A 1 90 ? -9.858 -9.857 10.205 1.00 96.19 90 ILE A N 1
ATOM 715 C CA . ILE A 1 90 ? -8.459 -10.069 9.831 1.00 96.19 90 ILE A CA 1
ATOM 716 C C . ILE A 1 90 ? -7.716 -10.593 11.047 1.00 96.19 90 ILE A C 1
ATOM 718 O O . ILE A 1 90 ? -7.582 -9.909 12.064 1.00 96.19 90 ILE A O 1
ATOM 722 N N . ASN A 1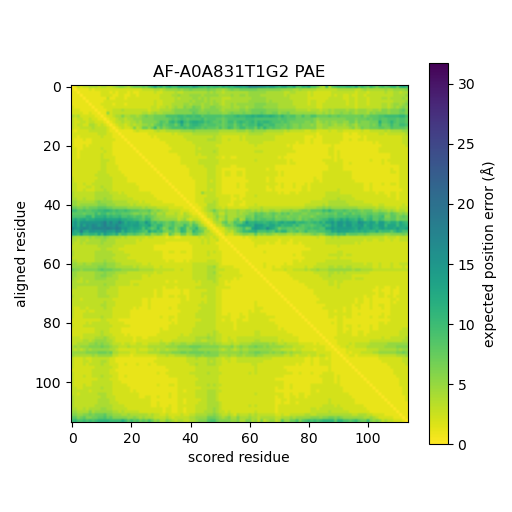 91 ? -7.186 -11.804 10.917 1.00 95.06 91 ASN A N 1
ATOM 723 C CA . ASN A 1 91 ? -6.330 -12.379 11.939 1.00 95.06 91 ASN A CA 1
ATOM 724 C C . ASN A 1 91 ? -5.030 -11.578 12.039 1.00 95.06 91 ASN A C 1
ATOM 726 O O . ASN A 1 91 ? -4.348 -11.358 11.040 1.00 95.06 91 ASN A O 1
ATOM 730 N N . ASN A 1 92 ? -4.683 -11.184 13.263 1.00 96.25 92 ASN A N 1
ATOM 731 C CA . ASN A 1 92 ? -3.438 -10.487 13.579 1.00 96.25 92 ASN A CA 1
ATOM 732 C C . ASN A 1 92 ? -3.205 -9.199 12.756 1.00 96.25 92 ASN A C 1
ATOM 734 O O . ASN A 1 92 ? -2.100 -8.931 12.280 1.00 96.25 92 ASN A O 1
ATOM 738 N N . LEU A 1 93 ? -4.259 -8.388 12.607 1.00 98.06 93 LEU A N 1
ATOM 739 C CA . LEU A 1 93 ? -4.215 -7.099 11.912 1.00 98.06 93 LEU A CA 1
ATOM 740 C C . LEU A 1 93 ? -3.060 -6.170 12.355 1.00 98.06 93 LEU A C 1
ATOM 742 O O . LEU A 1 93 ? -2.459 -5.562 11.471 1.00 98.06 93 LEU A O 1
ATOM 746 N N . PRO A 1 94 ? -2.688 -6.058 13.650 1.00 98.56 94 PRO A N 1
ATOM 747 C CA . PRO A 1 94 ? -1.553 -5.222 14.049 1.00 98.56 94 PRO A CA 1
ATOM 748 C C . PRO A 1 94 ? -0.235 -5.628 13.381 1.00 98.56 94 PRO A C 1
ATOM 750 O O . PRO A 1 94 ? 0.472 -4.769 12.860 1.00 98.56 94 PRO A O 1
ATOM 753 N N . ARG A 1 95 ? 0.068 -6.934 13.322 1.00 98.38 95 ARG A N 1
ATOM 754 C CA . ARG A 1 95 ? 1.264 -7.437 12.631 1.00 98.38 95 ARG A CA 1
ATOM 755 C C . ARG A 1 95 ? 1.195 -7.167 11.130 1.00 98.38 95 ARG A C 1
ATOM 757 O O . ARG A 1 95 ? 2.164 -6.675 10.571 1.00 98.38 95 ARG A O 1
ATOM 764 N N . MET A 1 96 ? 0.051 -7.432 10.494 1.00 98.56 96 MET A N 1
ATOM 765 C CA . MET A 1 96 ? -0.132 -7.138 9.066 1.00 98.56 96 MET A CA 1
ATOM 766 C C . MET A 1 96 ? 0.114 -5.656 8.761 1.00 98.56 96 MET A C 1
ATOM 768 O O . MET A 1 96 ? 0.793 -5.340 7.791 1.00 98.56 96 MET A O 1
ATOM 772 N N . ALA A 1 97 ? -0.415 -4.749 9.585 1.00 98.69 97 ALA A N 1
ATOM 773 C CA . ALA A 1 97 ? -0.219 -3.316 9.402 1.00 98.69 97 ALA A CA 1
ATOM 774 C C . ALA A 1 97 ? 1.256 -2.916 9.534 1.00 98.69 97 ALA A C 1
ATOM 776 O O . ALA A 1 97 ? 1.747 -2.148 8.711 1.00 98.69 97 ALA A O 1
ATOM 777 N N . GLN A 1 98 ? 1.966 -3.462 10.523 1.00 98.69 98 GLN A N 1
ATOM 778 C CA . GLN A 1 98 ? 3.397 -3.221 10.693 1.00 98.69 98 GLN A CA 1
ATOM 779 C C . GLN A 1 98 ? 4.211 -3.736 9.498 1.00 98.69 98 GLN A C 1
ATOM 781 O O . GLN A 1 98 ? 5.016 -2.987 8.948 1.00 98.69 98 GLN A O 1
ATOM 786 N N . ASP A 1 99 ? 3.963 -4.975 9.067 1.00 98.44 99 ASP A N 1
ATOM 787 C CA . ASP A 1 99 ? 4.656 -5.588 7.931 1.00 98.44 99 ASP A CA 1
ATOM 788 C C . ASP A 1 99 ? 4.406 -4.783 6.638 1.00 98.44 99 ASP A C 1
ATOM 790 O O . ASP A 1 99 ? 5.338 -4.512 5.887 1.00 98.44 99 ASP A O 1
ATOM 794 N N . VAL A 1 100 ? 3.165 -4.330 6.403 1.00 98.69 100 VAL A N 1
ATOM 795 C CA . VAL A 1 100 ? 2.813 -3.488 5.244 1.00 98.69 100 VAL A CA 1
ATOM 796 C C . VAL A 1 100 ? 3.541 -2.147 5.273 1.00 98.69 100 VAL A C 1
ATOM 798 O O . VAL A 1 100 ? 4.019 -1.710 4.229 1.00 98.69 100 VAL A O 1
ATOM 801 N N . LEU A 1 101 ? 3.618 -1.479 6.428 1.00 98.75 101 LEU A N 1
ATOM 802 C CA . LEU A 1 101 ? 4.298 -0.185 6.537 1.00 98.75 101 LEU A CA 1
ATOM 803 C C . LEU A 1 101 ? 5.791 -0.312 6.211 1.00 98.75 101 LEU A C 1
ATOM 805 O O . LEU A 1 101 ? 6.289 0.461 5.398 1.00 98.75 101 LEU A O 1
ATOM 809 N N . ILE A 1 102 ? 6.464 -1.329 6.762 1.00 98.62 102 ILE A N 1
ATOM 810 C CA . ILE A 1 102 ? 7.884 -1.604 6.492 1.00 98.62 102 ILE A CA 1
ATOM 811 C C . ILE A 1 102 ? 8.102 -1.903 5.003 1.00 98.62 102 ILE A C 1
ATOM 813 O O . ILE A 1 102 ? 8.916 -1.247 4.355 1.00 98.62 102 ILE A O 1
ATOM 817 N N . SER A 1 103 ? 7.324 -2.830 4.434 1.00 98.25 103 SER A N 1
ATOM 818 C CA . SER A 1 103 ? 7.409 -3.176 3.010 1.00 98.25 103 SER A CA 1
ATOM 819 C C . SER A 1 103 ? 7.179 -1.969 2.099 1.00 98.25 103 SER A C 1
ATOM 821 O O . SER A 1 103 ? 7.901 -1.765 1.130 1.00 98.25 103 SER A O 1
ATOM 823 N N . VAL A 1 104 ? 6.196 -1.117 2.406 1.00 98.56 104 VAL A N 1
ATOM 824 C CA . VAL A 1 104 ? 5.920 0.080 1.598 1.00 98.56 104 VAL A CA 1
ATOM 825 C C . VAL A 1 104 ? 7.074 1.083 1.653 1.00 98.56 104 VAL A C 1
ATOM 827 O O . VAL A 1 104 ? 7.405 1.670 0.621 1.00 98.56 104 VAL A O 1
ATOM 830 N N . GLU A 1 105 ? 7.702 1.283 2.813 1.00 98.25 105 GLU A N 1
ATOM 831 C CA . GLU A 1 105 ? 8.869 2.164 2.945 1.00 98.25 105 GLU A CA 1
ATOM 832 C C . GLU A 1 105 ? 10.061 1.658 2.118 1.00 98.25 105 GLU A C 1
ATOM 834 O O . GLU A 1 105 ? 10.656 2.423 1.349 1.00 98.25 105 GLU A O 1
ATOM 839 N N . GLU A 1 106 ? 10.369 0.362 2.206 1.00 97.62 106 GLU A N 1
ATOM 840 C CA . GLU A 1 106 ? 11.427 -0.280 1.417 1.00 97.62 106 GLU A CA 1
ATOM 841 C C . GLU A 1 106 ? 11.139 -0.198 -0.087 1.00 97.62 106 GLU A C 1
ATOM 843 O O . GLU A 1 106 ? 11.998 0.206 -0.877 1.00 97.62 106 GLU A O 1
ATOM 848 N N . LEU A 1 107 ? 9.906 -0.501 -0.487 1.00 97.88 107 LEU A N 1
ATOM 849 C CA . LEU A 1 107 ? 9.465 -0.468 -1.875 1.00 97.88 107 LEU A CA 1
ATOM 850 C C . LEU A 1 107 ? 9.556 0.945 -2.464 1.00 97.88 107 LEU A C 1
ATOM 852 O O . LEU A 1 107 ? 10.078 1.118 -3.567 1.00 97.88 107 LEU A O 1
ATOM 856 N N . ILE A 1 108 ? 9.104 1.976 -1.741 1.00 97.69 108 ILE A N 1
ATOM 857 C CA . ILE A 1 108 ? 9.208 3.377 -2.186 1.00 97.69 108 ILE A CA 1
ATOM 858 C C . ILE A 1 108 ? 10.675 3.813 -2.310 1.00 97.69 108 ILE A C 1
ATOM 860 O O . ILE A 1 108 ? 11.019 4.548 -3.246 1.00 97.69 108 ILE A O 1
ATOM 864 N N . SER A 1 109 ? 11.541 3.362 -1.398 1.00 97.06 109 SER A N 1
ATOM 865 C CA . SER A 1 109 ? 12.987 3.595 -1.467 1.00 97.06 109 SER A CA 1
ATOM 866 C C . SER A 1 109 ? 13.588 2.963 -2.725 1.00 97.06 109 SER A C 1
ATOM 868 O O . SER A 1 109 ? 14.278 3.642 -3.485 1.00 97.06 109 SER A O 1
ATOM 870 N N . ASN A 1 110 ? 13.242 1.706 -3.016 1.00 95.94 110 ASN A N 1
ATOM 871 C CA . ASN A 1 110 ? 13.698 0.994 -4.211 1.00 95.94 110 ASN A CA 1
ATOM 872 C C . ASN A 1 110 ? 13.192 1.648 -5.503 1.00 95.94 110 ASN A C 1
ATOM 874 O O . ASN A 1 110 ? 13.986 1.901 -6.404 1.00 95.94 110 ASN A O 1
ATOM 878 N N . LEU A 1 111 ? 11.910 2.025 -5.569 1.00 94.50 111 LEU A N 1
ATOM 879 C CA . LEU A 1 111 ? 11.334 2.759 -6.705 1.00 94.50 111 LEU A CA 1
ATOM 880 C C . LEU A 1 111 ? 12.009 4.111 -6.962 1.00 94.50 111 LEU A C 1
ATOM 882 O O . LEU A 1 111 ? 11.955 4.611 -8.077 1.00 94.50 111 LEU A O 1
ATOM 886 N N . SER A 1 112 ? 12.587 4.739 -5.936 1.00 92.62 112 SER A N 1
ATOM 887 C CA . SER A 1 112 ? 13.269 6.033 -6.076 1.00 92.62 112 SER A CA 1
ATOM 888 C C . SER A 1 112 ? 14.721 5.900 -6.545 1.00 92.62 112 SER A C 1
ATOM 890 O O . SER A 1 112 ? 15.363 6.918 -6.788 1.00 92.62 112 SER A O 1
ATOM 892 N N . ARG A 1 113 ? 15.236 4.667 -6.635 1.00 92.00 113 ARG A N 1
ATOM 893 C CA . ARG A 1 113 ? 16.579 4.333 -7.131 1.00 92.00 113 ARG A CA 1
ATOM 894 C C . ARG A 1 113 ? 16.563 3.739 -8.546 1.00 92.00 113 ARG A C 1
ATOM 896 O O . ARG A 1 113 ? 17.640 3.491 -9.079 1.00 92.00 113 ARG A O 1
ATOM 903 N N . LEU A 1 114 ? 15.374 3.475 -9.098 1.00 87.12 114 LEU A N 1
ATOM 904 C CA . LEU A 1 114 ? 15.169 3.117 -10.506 1.00 87.12 114 LEU A CA 1
ATOM 905 C C . LEU A 1 114 ? 15.335 4.346 -11.401 1.00 87.12 114 LEU A C 1
ATOM 907 O O . LEU A 1 114 ? 15.790 4.148 -12.547 1.00 87.12 114 LEU A O 1
#